Protein AF-A0AAF3FMB4-F1 (afdb_monomer_lite)

Organism: NCBI:txid2138241

pLDDT: mean 88.63, std 11.33, range [42.06, 97.12]

Foldseek 3Di:
DDKDKDFDFFPDADPVVRDTDTDIDIDDDDDDPVPDDDCVVPVNDPDDDDDPVVDDDDDDDDPPDPDDDDDDPDDD

Sequence (76 aa):
MAVTLQLLYIIDLDASSQVLRAYMVMDLVWQDPRLVWEPEEFDGRSAIVVQCDSLWIPDDFVINAIAIDQVAPERF

InterPro domains:
  IPR006202 Neurotransmitter-gated ion-channel ligand-binding domain [PF02931] (3-66)
  IPR036734 Neurotransmitter-gated ion-channel ligand-binding domain superfamily [G3DSA:2.70.170.10] (1-75)
  IPR036734 Neurotransmitter-gated ion-channel ligand-binding domain superfamily [SSF63712] (3-70)

Radius of gyration: 17.84 Å; chains: 1; bounding box: 34×25×52 Å

Structure (mmCIF, N/CA/C/O backbone):
data_AF-A0AAF3FMB4-F1
#
_entry.id   AF-A0AAF3FMB4-F1
#
loop_
_atom_site.group_PDB
_atom_site.id
_atom_site.type_symbol
_atom_site.label_atom_id
_atom_site.label_alt_id
_atom_site.label_comp_id
_atom_site.label_asym_id
_atom_site.label_entity_id
_atom_site.label_seq_id
_atom_site.pdbx_PDB_ins_code
_atom_site.Cartn_x
_atom_site.Cartn_y
_atom_site.Cartn_z
_atom_site.occupancy
_atom_site.B_iso_or_equiv
_atom_site.auth_seq_id
_atom_site.auth_comp_id
_atom_site.auth_asym_id
_atom_site.auth_atom_id
_atom_site.pdbx_PDB_model_num
ATOM 1 N N . MET A 1 1 ? -3.169 9.937 6.985 1.00 88.50 1 MET A N 1
ATOM 2 C CA . MET A 1 1 ? -2.778 8.986 5.927 1.00 88.50 1 MET A CA 1
ATOM 3 C C . MET A 1 1 ? -1.278 9.077 5.753 1.00 88.50 1 MET A C 1
ATOM 5 O O . MET A 1 1 ? -0.767 10.190 5.716 1.00 88.50 1 MET A O 1
ATOM 9 N N . ALA A 1 2 ? -0.597 7.942 5.685 1.00 92.12 2 ALA A N 1
ATOM 10 C CA . ALA A 1 2 ? 0.821 7.856 5.377 1.00 92.12 2 ALA A CA 1
ATOM 11 C C . ALA A 1 2 ? 1.028 6.780 4.309 1.00 92.12 2 ALA A C 1
ATOM 13 O O . ALA A 1 2 ? 0.366 5.743 4.345 1.00 92.12 2 ALA A O 1
ATOM 14 N N . VAL A 1 3 ? 1.927 7.055 3.367 1.00 92.12 3 VAL A N 1
ATOM 15 C CA . VAL A 1 3 ? 2.340 6.124 2.315 1.00 92.12 3 VAL A CA 1
ATOM 16 C C . VAL A 1 3 ? 3.849 6.000 2.400 1.00 92.12 3 VAL A C 1
ATOM 18 O O . VAL A 1 3 ? 4.547 7.017 2.400 1.00 92.12 3 VAL A O 1
ATOM 21 N N . THR A 1 4 ? 4.343 4.771 2.467 1.00 93.31 4 THR A N 1
ATOM 22 C CA . THR A 1 4 ? 5.775 4.478 2.440 1.00 93.31 4 THR A CA 1
ATOM 23 C C . THR A 1 4 ? 6.082 3.660 1.201 1.00 93.31 4 THR A C 1
ATOM 25 O O . THR A 1 4 ? 5.407 2.673 0.928 1.00 93.31 4 THR A O 1
ATOM 28 N N . LEU A 1 5 ? 7.110 4.068 0.459 1.00 91.62 5 LEU A N 1
ATOM 29 C CA . LEU A 1 5 ? 7.656 3.297 -0.651 1.00 91.62 5 LEU A CA 1
ATOM 30 C C . LEU A 1 5 ? 9.053 2.825 -0.287 1.00 91.62 5 LEU A C 1
ATOM 32 O O . LEU A 1 5 ? 9.927 3.631 0.035 1.00 91.62 5 LEU A O 1
ATOM 36 N N . GLN A 1 6 ? 9.256 1.517 -0.358 1.00 93.69 6 GLN A N 1
ATOM 37 C CA . GLN A 1 6 ? 10.536 0.881 -0.098 1.00 93.69 6 GLN A CA 1
ATOM 38 C C . GLN A 1 6 ? 11.052 0.266 -1.393 1.00 93.69 6 GLN A C 1
ATOM 40 O O . GLN A 1 6 ? 10.474 -0.685 -1.915 1.00 93.69 6 GLN A O 1
ATOM 45 N N . LEU A 1 7 ? 12.147 0.816 -1.916 1.00 93.62 7 LEU A N 1
ATOM 46 C CA . LEU A 1 7 ? 12.880 0.208 -3.018 1.00 93.62 7 LEU A CA 1
ATOM 47 C C . LEU A 1 7 ? 13.745 -0.924 -2.467 1.00 93.62 7 LEU A C 1
ATOM 49 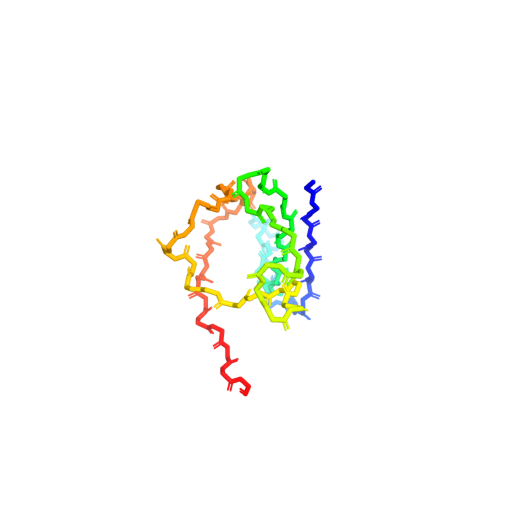O O . LEU A 1 7 ? 14.673 -0.671 -1.702 1.00 93.62 7 LEU A O 1
ATOM 53 N N . LEU A 1 8 ? 13.452 -2.156 -2.874 1.00 94.25 8 LEU A N 1
ATOM 54 C CA . LEU A 1 8 ? 14.210 -3.329 -2.447 1.00 94.25 8 LEU A CA 1
ATOM 55 C C . LEU A 1 8 ? 15.307 -3.663 -3.456 1.00 94.25 8 LEU A C 1
ATOM 57 O O . LEU A 1 8 ? 16.469 -3.804 -3.080 1.00 94.25 8 LEU A O 1
ATOM 61 N N . TYR A 1 9 ? 14.953 -3.730 -4.743 1.00 94.56 9 TYR A N 1
ATOM 62 C CA . TYR A 1 9 ? 15.889 -4.089 -5.809 1.00 94.56 9 TYR A CA 1
ATOM 63 C C . TYR A 1 9 ? 15.647 -3.273 -7.073 1.00 94.56 9 TYR A C 1
ATOM 65 O O . TYR A 1 9 ? 14.508 -3.096 -7.501 1.00 94.56 9 TYR A O 1
ATOM 73 N N . ILE A 1 10 ? 16.732 -2.849 -7.717 1.00 95.62 10 ILE A N 1
ATOM 74 C CA . ILE A 1 10 ? 16.708 -2.406 -9.111 1.00 95.62 10 ILE A CA 1
ATOM 75 C C . ILE A 1 10 ? 16.996 -3.635 -9.967 1.00 95.62 10 ILE A C 1
ATOM 77 O O . ILE A 1 10 ? 18.029 -4.277 -9.793 1.00 95.62 10 ILE A O 1
ATOM 81 N N . ILE A 1 11 ? 16.065 -3.973 -10.855 1.00 94.62 11 ILE A N 1
ATOM 82 C CA . ILE A 1 11 ? 16.176 -5.135 -11.739 1.00 94.62 11 ILE A CA 1
ATOM 83 C C . ILE A 1 11 ? 16.922 -4.733 -13.010 1.00 94.62 11 ILE A C 1
ATOM 85 O O . ILE A 1 11 ? 17.864 -5.414 -13.402 1.00 94.62 11 ILE A O 1
ATOM 89 N N . ASP A 1 12 ? 16.499 -3.637 -13.646 1.00 95.38 12 ASP A N 1
ATOM 90 C CA . ASP A 1 12 ? 17.107 -3.130 -14.878 1.00 95.38 12 ASP A CA 1
ATOM 91 C C . ASP A 1 12 ? 16.758 -1.652 -15.116 1.00 95.38 12 ASP A C 1
ATOM 93 O O . ASP A 1 12 ? 15.752 -1.153 -14.603 1.00 95.38 12 ASP A O 1
ATOM 97 N N . LEU A 1 13 ? 17.575 -0.969 -15.918 1.00 96.38 13 LEU A N 1
ATOM 98 C CA . LEU A 1 13 ? 17.338 0.387 -16.401 1.00 96.38 13 LEU A CA 1
ATOM 99 C C . LEU A 1 13 ? 17.642 0.463 -17.900 1.00 96.38 13 LEU A C 1
ATOM 101 O O . LEU A 1 13 ? 18.804 0.524 -18.308 1.00 96.38 13 LEU A O 1
ATOM 105 N N . ASP A 1 14 ? 16.597 0.578 -18.715 1.00 95.94 14 ASP A N 1
ATOM 106 C CA . ASP A 1 14 ? 16.754 0.953 -20.115 1.00 95.94 14 ASP A CA 1
ATOM 107 C C . ASP A 1 14 ? 16.829 2.479 -20.219 1.00 95.94 14 ASP A C 1
ATOM 109 O O . ASP A 1 14 ? 15.822 3.189 -20.216 1.00 95.94 14 ASP A O 1
ATOM 113 N N . ALA A 1 15 ? 18.052 2.998 -20.309 1.00 94.81 15 ALA A N 1
ATOM 114 C CA . ALA A 1 15 ? 18.306 4.431 -20.419 1.00 94.81 15 ALA A CA 1
ATOM 115 C C . ALA A 1 15 ? 17.790 5.043 -21.734 1.00 94.81 15 ALA A C 1
ATOM 117 O O . ALA A 1 15 ? 17.507 6.240 -21.772 1.00 94.81 15 ALA A O 1
ATOM 118 N N . SER A 1 16 ? 17.665 4.247 -22.803 1.00 96.69 16 SER A N 1
ATOM 119 C CA . SER A 1 16 ? 17.218 4.745 -24.110 1.00 96.69 16 SER A CA 1
ATOM 120 C C . SER A 1 16 ? 15.711 4.984 -24.118 1.00 96.69 16 SER A C 1
ATOM 122 O O . SER A 1 16 ? 15.256 5.991 -24.659 1.00 96.69 16 SER A O 1
ATOM 124 N N . SER A 1 17 ? 14.945 4.087 -23.489 1.00 95.75 17 SER A N 1
ATOM 125 C CA . SER A 1 17 ? 13.495 4.243 -23.306 1.00 95.75 17 SER A CA 1
ATOM 126 C C . SER A 1 17 ? 13.103 4.937 -21.995 1.00 95.75 17 SER A C 1
ATOM 128 O O . SER A 1 17 ? 11.936 5.273 -21.816 1.00 95.75 17 SER A O 1
ATOM 130 N N . GLN A 1 18 ? 14.070 5.208 -21.112 1.00 95.50 18 GLN A N 1
ATOM 131 C CA . GLN A 1 18 ? 13.883 5.805 -19.783 1.00 95.50 18 GLN A CA 1
ATOM 132 C C . GLN A 1 18 ? 12.992 4.960 -18.861 1.00 95.50 18 GLN A C 1
ATOM 134 O O . GLN A 1 18 ? 12.190 5.488 -18.089 1.00 95.50 18 GLN A O 1
ATOM 139 N N . VAL A 1 19 ? 13.148 3.636 -18.924 1.00 95.44 19 VAL A N 1
ATOM 140 C CA . VAL A 1 19 ? 12.336 2.685 -18.158 1.00 95.44 19 VAL A CA 1
ATOM 141 C C . VAL A 1 19 ? 13.167 2.017 -17.071 1.00 95.44 19 VAL A C 1
ATOM 143 O O . VAL A 1 19 ? 14.106 1.278 -17.357 1.00 95.44 19 VAL A O 1
ATOM 146 N N . LEU A 1 20 ? 12.783 2.249 -15.814 1.00 94.81 20 LEU A N 1
ATOM 147 C CA . LEU A 1 20 ? 13.311 1.547 -14.645 1.00 94.81 20 LEU A CA 1
ATOM 148 C C . LEU A 1 20 ? 12.386 0.380 -14.291 1.00 94.81 20 LEU A C 1
ATOM 150 O O . LEU A 1 20 ? 11.196 0.581 -14.050 1.00 94.81 20 LEU A O 1
ATOM 154 N N . ARG A 1 21 ? 12.946 -0.825 -14.184 1.00 94.62 21 ARG A N 1
ATOM 155 C CA . ARG A 1 21 ? 12.269 -1.981 -13.595 1.00 94.62 21 ARG A CA 1
ATOM 156 C C . ARG A 1 21 ? 12.841 -2.228 -12.204 1.00 94.62 21 ARG A C 1
ATOM 158 O O . ARG A 1 21 ? 14.049 -2.394 -12.045 1.00 94.62 21 ARG A O 1
ATOM 165 N N . ALA A 1 22 ? 11.977 -2.266 -11.198 1.00 93.69 22 ALA A N 1
ATOM 166 C CA . ALA A 1 22 ? 12.373 -2.411 -9.804 1.00 93.69 22 ALA A CA 1
ATOM 167 C C . ALA A 1 22 ? 11.351 -3.231 -9.013 1.00 93.69 22 ALA A C 1
ATOM 169 O O . ALA A 1 22 ? 10.172 -3.258 -9.356 1.00 93.69 22 ALA A O 1
ATOM 170 N N . TYR A 1 23 ? 11.817 -3.864 -7.938 1.00 93.06 23 TYR A N 1
ATOM 171 C CA . TYR A 1 23 ? 10.967 -4.476 -6.926 1.00 93.06 23 TYR A CA 1
ATOM 172 C C . TYR A 1 23 ? 10.796 -3.496 -5.766 1.00 93.06 23 TYR A C 1
ATOM 174 O O . TYR A 1 23 ? 11.781 -3.067 -5.151 1.00 93.06 23 TYR A O 1
ATOM 182 N N . MET A 1 24 ? 9.550 -3.116 -5.497 1.00 91.19 24 MET A N 1
ATOM 183 C CA . MET A 1 24 ? 9.195 -2.132 -4.480 1.00 91.19 24 MET A CA 1
ATOM 184 C C . MET A 1 24 ? 8.042 -2.649 -3.628 1.00 91.19 24 MET A C 1
ATOM 186 O O . MET A 1 24 ? 7.154 -3.327 -4.140 1.00 91.19 24 MET A O 1
ATOM 190 N N . VAL A 1 25 ? 8.043 -2.282 -2.351 1.00 90.88 25 VAL A N 1
ATOM 191 C CA . VAL A 1 25 ? 6.920 -2.507 -1.433 1.00 90.88 25 VAL A CA 1
ATOM 192 C C . VAL A 1 25 ? 6.278 -1.163 -1.114 1.00 90.88 25 VAL A C 1
ATOM 194 O O . VAL A 1 25 ? 6.981 -0.172 -0.892 1.00 90.88 25 VAL A O 1
ATOM 197 N N . MET A 1 26 ? 4.946 -1.133 -1.123 1.00 88.88 26 MET A N 1
ATOM 198 C CA . MET A 1 26 ? 4.155 0.027 -0.731 1.00 88.88 26 MET A CA 1
ATOM 199 C C . MET A 1 26 ? 3.378 -0.299 0.541 1.00 88.88 26 MET A C 1
ATOM 201 O O . MET A 1 26 ? 2.561 -1.215 0.545 1.00 88.88 26 MET A O 1
ATOM 205 N N . ASP A 1 27 ? 3.612 0.482 1.593 1.00 90.44 27 ASP A N 1
ATOM 206 C CA . ASP A 1 27 ? 2.837 0.406 2.828 1.00 90.44 27 ASP A CA 1
ATOM 207 C C . ASP A 1 27 ? 1.876 1.591 2.906 1.00 90.44 27 ASP A C 1
ATOM 209 O O . ASP A 1 27 ? 2.293 2.755 2.838 1.00 90.44 27 ASP A O 1
ATOM 213 N N . LEU A 1 28 ? 0.591 1.295 3.095 1.00 90.25 28 LEU A N 1
ATOM 214 C CA . LEU A 1 28 ? -0.476 2.281 3.216 1.00 90.25 28 LEU A CA 1
ATOM 215 C C . LEU A 1 28 ? -1.055 2.258 4.631 1.00 90.25 28 LEU A C 1
ATOM 217 O O . LEU A 1 28 ? -1.559 1.239 5.095 1.00 90.25 28 LEU A O 1
ATOM 221 N N . VAL A 1 29 ? -1.024 3.407 5.308 1.00 92.00 29 VAL A N 1
ATOM 222 C CA . VAL A 1 29 ? -1.623 3.586 6.635 1.00 92.00 29 VAL A CA 1
ATOM 223 C C . VAL A 1 29 ? -2.688 4.672 6.570 1.00 92.00 29 VAL A C 1
ATOM 225 O O . VAL A 1 29 ? -2.409 5.846 6.295 1.00 92.00 29 VAL A O 1
ATOM 228 N N . TRP A 1 30 ? -3.925 4.296 6.873 1.00 92.56 30 TRP A N 1
ATOM 229 C CA . TRP A 1 30 ? -5.068 5.199 6.930 1.00 92.56 30 TRP A CA 1
ATOM 230 C C . TRP A 1 30 ? -5.809 5.055 8.261 1.00 92.56 30 TRP A C 1
ATOM 232 O O . TRP A 1 30 ? -5.589 4.114 9.018 1.00 92.56 30 TRP A O 1
ATOM 242 N N . GLN A 1 31 ? -6.649 6.039 8.570 1.00 92.50 31 GLN A N 1
ATOM 243 C CA . GLN A 1 31 ? -7.545 6.004 9.723 1.00 92.50 31 GLN A CA 1
ATOM 244 C C . GLN A 1 31 ? -8.977 6.081 9.205 1.00 92.50 31 GLN A C 1
ATOM 246 O O . GLN A 1 31 ? -9.297 6.988 8.436 1.00 92.50 31 GLN A O 1
ATOM 251 N N . ASP A 1 32 ? -9.821 5.143 9.628 1.00 93.25 32 ASP A N 1
ATOM 252 C CA . ASP A 1 32 ? -11.258 5.162 9.365 1.00 93.25 32 ASP A CA 1
ATOM 253 C C . ASP A 1 32 ? -11.995 5.477 10.678 1.00 93.25 32 ASP A C 1
ATOM 255 O O . ASP A 1 32 ? -11.945 4.667 11.606 1.00 93.25 32 ASP A O 1
ATOM 259 N N . PRO A 1 33 ? -12.691 6.625 10.784 1.00 92.50 33 PRO A N 1
ATOM 260 C CA . PRO A 1 33 ? -13.434 6.996 11.989 1.00 92.50 33 PRO A CA 1
ATOM 261 C C . PRO A 1 33 ? -14.530 6.001 12.393 1.00 92.50 33 PRO A C 1
ATOM 263 O O . PRO A 1 33 ? -14.998 6.040 13.526 1.00 92.50 33 PRO A O 1
ATOM 266 N N . ARG A 1 34 ? -14.965 5.127 11.478 1.00 93.06 34 ARG A N 1
ATOM 267 C CA . ARG A 1 34 ? -15.978 4.092 11.738 1.00 93.06 34 ARG A CA 1
ATOM 268 C C . ARG A 1 34 ? -15.380 2.820 12.336 1.00 93.06 34 ARG A C 1
ATOM 270 O O . ARG A 1 34 ? -16.133 1.967 12.788 1.00 93.06 34 ARG A O 1
ATOM 277 N N . LEU A 1 35 ? -14.054 2.679 12.316 1.00 93.25 35 LEU A N 1
ATOM 278 C CA . LEU A 1 35 ? -13.319 1.531 12.855 1.00 93.25 35 LEU A CA 1
ATOM 279 C C . LEU A 1 35 ? -12.704 1.856 14.223 1.00 93.25 35 LEU A C 1
ATOM 281 O O . LEU A 1 35 ? -11.604 1.414 14.536 1.00 93.25 35 LEU A O 1
ATOM 285 N N . VAL A 1 36 ? -13.404 2.659 15.023 1.00 93.56 36 VAL A N 1
ATOM 286 C CA . VAL A 1 36 ? -12.995 3.043 16.377 1.00 93.56 36 VAL A CA 1
ATOM 287 C C . VAL A 1 36 ? -13.929 2.368 17.374 1.00 93.56 36 VAL A C 1
ATOM 289 O O . VAL A 1 36 ? -15.143 2.353 17.171 1.00 93.56 36 VAL A O 1
ATOM 292 N N . TRP A 1 37 ? -13.365 1.810 18.441 1.00 95.50 37 TRP A N 1
ATOM 293 C CA . TRP A 1 37 ? -14.106 1.191 19.538 1.00 95.50 37 TRP A CA 1
ATOM 294 C C . TRP A 1 37 ? -13.352 1.372 20.859 1.00 95.50 37 TRP A C 1
ATOM 296 O O . TRP A 1 37 ? -12.137 1.583 20.852 1.00 95.50 37 TRP A O 1
ATOM 306 N N . GLU A 1 38 ? -14.068 1.270 21.980 1.00 96.81 38 GLU A N 1
ATOM 307 C CA . GLU A 1 38 ? -13.468 1.239 23.318 1.00 96.81 38 GLU A CA 1
ATOM 308 C C . GLU A 1 38 ? -12.973 -0.189 23.613 1.00 96.81 38 GLU A C 1
ATOM 310 O O . GLU A 1 38 ? -13.782 -1.125 23.610 1.00 96.81 38 GLU A O 1
ATOM 315 N N . PRO A 1 39 ? -11.664 -0.420 23.834 1.00 96.69 39 PRO A N 1
ATOM 316 C CA . PRO A 1 39 ? -11.125 -1.763 24.050 1.00 96.69 39 PRO A CA 1
ATOM 317 C C . PRO A 1 39 ? -11.787 -2.515 25.211 1.00 96.69 39 PRO A C 1
ATOM 319 O O . PRO A 1 39 ? -11.913 -3.738 25.158 1.00 96.69 39 PRO A O 1
ATOM 322 N N . GLU A 1 40 ? -12.230 -1.805 26.249 1.00 97.12 40 GLU A N 1
ATOM 323 C CA . GLU A 1 40 ? -12.890 -2.355 27.436 1.00 97.12 40 GLU A CA 1
ATOM 324 C C .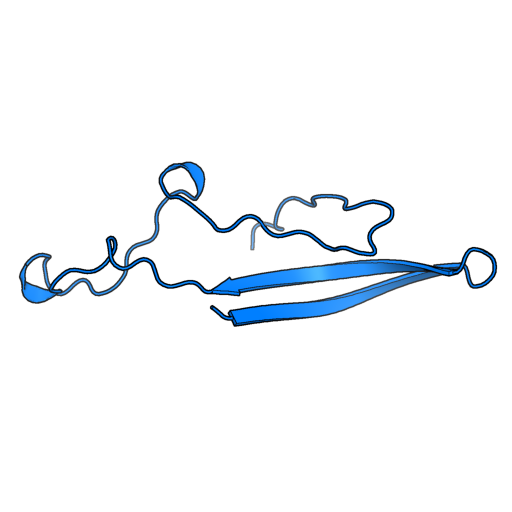 GLU A 1 40 ? -14.207 -3.072 27.106 1.00 97.12 40 GLU A C 1
ATOM 326 O O . GLU A 1 40 ? -14.583 -4.005 27.815 1.00 97.12 40 GLU A O 1
ATOM 331 N N . GLU A 1 41 ? -14.880 -2.695 26.016 1.00 96.88 41 GLU A N 1
ATOM 332 C CA . GLU A 1 41 ? -16.100 -3.362 25.543 1.00 96.88 41 GLU A CA 1
ATOM 333 C C . GLU A 1 41 ? -15.807 -4.694 24.821 1.00 96.88 41 GLU A C 1
ATOM 335 O O . GLU A 1 41 ? -16.714 -5.500 24.608 1.00 96.88 41 GLU A O 1
ATOM 340 N N . PHE A 1 42 ? -14.540 -4.955 24.474 1.00 94.75 42 PHE A N 1
ATOM 341 C CA . PHE A 1 42 ? -14.103 -6.088 23.650 1.00 94.75 42 PHE A CA 1
ATOM 342 C C . PHE A 1 42 ? -12.901 -6.830 24.260 1.00 94.75 42 PHE A C 1
ATOM 344 O O . PHE A 1 42 ? -11.897 -7.067 23.584 1.00 94.75 42 PHE A O 1
ATOM 351 N N . ASP A 1 43 ? -12.983 -7.207 25.540 1.00 95.38 43 ASP A N 1
ATOM 352 C CA . ASP A 1 43 ? -11.937 -7.946 26.277 1.00 95.38 43 ASP A CA 1
ATOM 353 C C . ASP A 1 43 ? -10.548 -7.266 26.258 1.00 95.38 43 ASP A C 1
ATOM 355 O O . ASP A 1 43 ? -9.509 -7.930 26.264 1.00 95.38 43 ASP A O 1
ATOM 359 N N . GLY A 1 44 ? -10.505 -5.933 26.192 1.00 95.25 44 GLY A N 1
ATOM 360 C CA . GLY A 1 44 ? -9.264 -5.157 26.131 1.00 95.25 44 GLY A CA 1
ATOM 361 C C . GLY A 1 44 ? -8.552 -5.203 24.774 1.00 95.25 44 GLY A C 1
ATOM 362 O O . GLY A 1 44 ? -7.373 -4.852 24.689 1.00 95.25 44 GLY A O 1
ATOM 3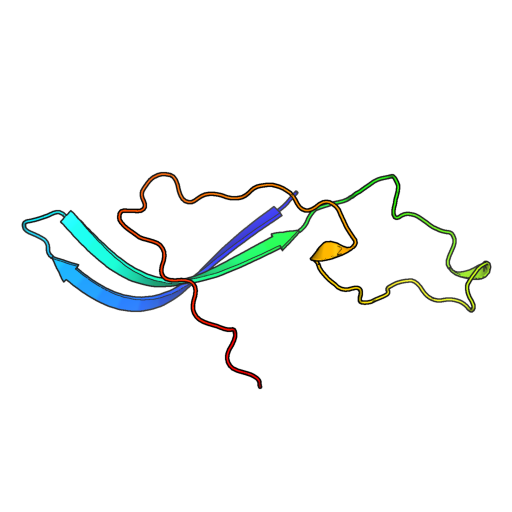63 N N . ARG A 1 45 ? -9.216 -5.648 23.699 1.00 95.00 45 ARG A N 1
ATOM 364 C CA . ARG A 1 45 ? -8.605 -5.727 22.362 1.00 95.00 45 ARG A CA 1
ATOM 365 C C . ARG A 1 45 ? -8.535 -4.347 21.723 1.00 95.00 45 ARG A C 1
ATOM 367 O O . ARG A 1 45 ? -9.563 -3.746 21.449 1.00 95.00 45 ARG A O 1
ATOM 374 N N . SER A 1 46 ? -7.328 -3.882 21.414 1.00 94.38 46 SER A N 1
ATOM 375 C CA . SER A 1 46 ? -7.083 -2.601 20.732 1.00 94.38 46 SER A CA 1
ATOM 376 C C . SER A 1 46 ? -6.780 -2.734 19.236 1.00 94.38 46 SER A C 1
ATOM 378 O O . SER A 1 46 ? -6.705 -1.732 18.532 1.00 94.38 46 SER A O 1
ATOM 380 N N . ALA A 1 47 ? -6.599 -3.960 18.736 1.00 94.25 47 ALA A N 1
ATOM 381 C CA . ALA A 1 47 ? -6.344 -4.233 17.326 1.00 94.25 47 ALA A CA 1
ATOM 382 C C . ALA A 1 47 ? -6.890 -5.607 16.921 1.00 94.25 47 ALA A C 1
ATOM 384 O O . ALA A 1 47 ? -6.909 -6.546 17.720 1.00 94.25 47 ALA A O 1
ATOM 385 N N . ILE A 1 48 ? -7.292 -5.723 15.657 1.00 93.75 48 ILE A N 1
ATOM 386 C CA . ILE A 1 48 ? -7.720 -6.972 15.022 1.00 93.75 48 ILE A CA 1
ATOM 387 C C . ILE A 1 48 ? -7.154 -7.049 13.603 1.00 93.75 48 ILE A C 1
ATOM 389 O O . ILE A 1 48 ? -6.875 -6.025 12.982 1.00 93.75 48 ILE A O 1
ATOM 393 N N . VAL A 1 49 ? -7.011 -8.269 13.085 1.00 93.19 49 VAL A N 1
ATOM 394 C CA . VAL A 1 49 ? -6.673 -8.520 11.679 1.00 93.19 49 VAL A CA 1
ATOM 395 C C . VAL A 1 49 ? -7.926 -9.013 10.975 1.00 93.19 49 VAL A C 1
ATOM 397 O O . VAL A 1 49 ? -8.579 -9.946 11.442 1.00 93.19 49 VAL A O 1
ATOM 400 N N . VAL A 1 50 ? -8.253 -8.392 9.849 1.00 92.38 50 VAL A N 1
ATOM 401 C CA . VAL A 1 50 ? -9.393 -8.760 9.007 1.00 92.38 50 VAL A CA 1
ATOM 402 C C . VAL A 1 50 ? -8.932 -8.943 7.566 1.00 92.38 50 VAL A C 1
ATOM 404 O O . VAL A 1 50 ? -7.829 -8.539 7.202 1.00 92.38 50 VAL A O 1
ATOM 407 N N . GLN A 1 51 ? -9.750 -9.605 6.751 1.00 92.31 51 GLN A N 1
ATOM 408 C CA . GLN A 1 51 ? -9.487 -9.715 5.318 1.00 92.31 51 GLN A CA 1
ATOM 409 C C . GLN A 1 51 ? -9.658 -8.344 4.650 1.00 92.31 51 GLN A C 1
ATOM 411 O O . GLN A 1 51 ? -10.558 -7.593 5.012 1.00 92.31 51 GLN A O 1
ATOM 416 N N . CYS A 1 52 ? -8.802 -8.006 3.684 1.00 86.00 52 CYS A N 1
ATOM 417 C CA . CYS A 1 52 ? -8.840 -6.688 3.039 1.00 86.00 52 CYS A CA 1
ATOM 418 C C . CYS A 1 52 ? -10.147 -6.426 2.275 1.00 86.00 52 CYS A C 1
ATOM 420 O O . CYS A 1 52 ? -10.546 -5.278 2.137 1.00 86.00 52 CYS A O 1
ATOM 422 N N . ASP A 1 53 ? -10.821 -7.475 1.801 1.00 89.06 53 ASP A N 1
ATOM 423 C CA . ASP A 1 53 ? -12.092 -7.392 1.073 1.00 89.06 53 ASP A CA 1
ATOM 424 C C . ASP A 1 53 ? -13.300 -7.055 1.965 1.00 89.06 53 ASP A C 1
ATOM 426 O O . ASP A 1 53 ? -14.363 -6.700 1.454 1.00 89.06 53 ASP A O 1
ATOM 430 N N . SER A 1 54 ? -13.154 -7.134 3.291 1.00 91.69 54 SER A N 1
ATOM 431 C CA . SER A 1 54 ? -14.223 -6.808 4.238 1.00 91.69 54 SER A CA 1
ATOM 432 C C . SER A 1 54 ? -14.277 -5.326 4.610 1.00 91.69 54 SER A C 1
ATOM 434 O O . SER A 1 54 ? -15.254 -4.883 5.220 1.00 91.69 54 SER A O 1
ATOM 436 N N . LEU A 1 55 ? -13.249 -4.554 4.245 1.00 91.62 55 LEU A N 1
ATOM 437 C CA . LEU A 1 55 ? -13.126 -3.136 4.553 1.00 91.62 55 LEU A CA 1
ATOM 438 C C . LEU A 1 55 ? -12.962 -2.311 3.281 1.00 91.62 55 LEU A C 1
ATOM 440 O O . LEU A 1 55 ? -12.435 -2.762 2.269 1.00 91.62 55 LEU A O 1
ATOM 444 N N . TRP A 1 56 ? -13.379 -1.050 3.361 1.00 91.12 56 TRP A N 1
ATOM 445 C CA . TRP A 1 56 ? -12.943 -0.073 2.376 1.00 91.12 56 TRP A CA 1
ATOM 446 C C . TRP A 1 56 ? -11.458 0.229 2.601 1.00 91.12 56 TRP A C 1
ATOM 448 O O . TRP A 1 56 ? -11.049 0.554 3.720 1.00 91.12 56 TRP A O 1
ATOM 458 N N . ILE A 1 57 ? -10.680 0.140 1.529 1.00 90.00 57 ILE A N 1
ATOM 459 C CA . ILE A 1 57 ? -9.281 0.553 1.474 1.00 90.00 57 ILE A CA 1
ATOM 460 C C . ILE A 1 57 ? -9.163 1.752 0.519 1.00 90.00 57 ILE A C 1
ATOM 462 O O . ILE A 1 57 ? -9.958 1.846 -0.419 1.00 90.00 57 ILE A O 1
ATOM 466 N N . PRO A 1 58 ? -8.227 2.689 0.743 1.00 89.38 58 PRO A N 1
ATOM 467 C CA . PRO A 1 58 ? -7.998 3.778 -0.199 1.00 89.38 58 PRO A CA 1
ATOM 468 C C . PRO A 1 58 ? -7.503 3.229 -1.539 1.00 89.38 58 PRO A C 1
ATOM 470 O O . PRO A 1 58 ? -6.642 2.353 -1.551 1.00 89.38 58 PRO A O 1
ATOM 473 N N . ASP A 1 59 ? -7.993 3.787 -2.646 1.00 84.62 59 ASP A N 1
ATOM 474 C CA . ASP A 1 59 ? -7.437 3.495 -3.967 1.00 84.62 59 ASP A CA 1
ATOM 475 C C . ASP A 1 59 ? -6.036 4.115 -4.085 1.00 84.62 59 ASP A C 1
ATOM 477 O O . ASP A 1 59 ? -5.864 5.331 -3.935 1.00 84.62 59 ASP A O 1
ATOM 481 N N . ASP A 1 60 ? -5.032 3.294 -4.372 1.00 78.69 60 ASP A N 1
ATOM 482 C CA . ASP A 1 60 ? -3.648 3.697 -4.580 1.00 78.69 60 ASP A CA 1
ATOM 483 C C . ASP A 1 60 ? -3.200 3.441 -6.027 1.00 78.69 60 ASP A C 1
ATOM 485 O O . ASP A 1 60 ? -3.588 2.478 -6.686 1.00 78.69 60 ASP A O 1
ATOM 489 N N . PHE A 1 61 ? -2.392 4.353 -6.573 1.00 78.31 61 PHE A N 1
ATOM 490 C CA . PHE A 1 61 ? -1.855 4.207 -7.924 1.00 78.31 61 PHE A CA 1
ATOM 491 C C . PHE A 1 61 ? -0.476 4.845 -8.059 1.00 78.31 61 PHE A C 1
ATOM 493 O O . PHE A 1 61 ? -0.196 5.926 -7.537 1.00 78.31 61 PHE A O 1
ATOM 500 N N . VAL A 1 62 ? 0.390 4.184 -8.829 1.00 81.69 62 VAL A N 1
ATOM 501 C CA . VAL A 1 62 ? 1.677 4.740 -9.250 1.00 81.69 62 VAL A CA 1
ATOM 502 C C . VAL A 1 62 ? 1.466 5.482 -10.566 1.00 81.69 62 VAL A C 1
ATOM 504 O O . VAL A 1 62 ? 1.231 4.873 -11.604 1.00 81.69 62 VAL A O 1
ATOM 507 N N . ILE A 1 63 ? 1.554 6.813 -10.527 1.00 83.44 63 ILE A N 1
ATOM 508 C CA . ILE A 1 63 ? 1.252 7.687 -11.677 1.00 83.44 63 ILE A CA 1
ATOM 509 C C . ILE A 1 63 ? 2.193 7.441 -12.861 1.00 83.44 63 ILE A C 1
ATOM 511 O O . ILE A 1 63 ? 1.775 7.530 -14.010 1.00 83.44 63 ILE A O 1
ATOM 515 N N . ASN A 1 64 ? 3.463 7.137 -12.587 1.00 87.06 64 ASN A N 1
ATOM 516 C CA . ASN A 1 64 ? 4.485 6.946 -13.614 1.00 87.06 64 ASN A CA 1
ATOM 517 C C . ASN A 1 64 ? 4.867 5.469 -13.771 1.00 87.06 64 ASN A C 1
ATOM 519 O O . ASN A 1 64 ? 6.045 5.114 -13.759 1.00 87.06 64 ASN A O 1
ATOM 523 N N . ALA A 1 65 ? 3.860 4.600 -13.839 1.00 88.38 65 ALA A N 1
ATOM 524 C CA . ALA A 1 65 ? 4.050 3.180 -14.088 1.00 88.38 65 ALA A CA 1
ATOM 525 C C . ALA A 1 65 ? 3.731 2.840 -15.546 1.00 88.38 65 ALA A C 1
ATOM 527 O O . ALA A 1 65 ? 2.690 3.219 -16.075 1.00 88.38 65 ALA A O 1
ATOM 528 N N . ILE A 1 66 ? 4.623 2.078 -16.177 1.00 87.94 66 ILE A N 1
ATOM 529 C CA . ILE A 1 66 ? 4.367 1.463 -17.488 1.00 87.94 66 ILE A CA 1
ATOM 530 C C . ILE A 1 66 ? 3.594 0.155 -17.309 1.00 87.94 66 ILE A C 1
ATOM 532 O O . ILE A 1 66 ? 2.667 -0.134 -18.059 1.00 87.94 66 ILE A O 1
ATOM 536 N N . ALA A 1 67 ? 3.967 -0.620 -16.294 1.00 86.50 67 ALA A N 1
ATOM 537 C CA . ALA A 1 67 ? 3.272 -1.817 -15.853 1.00 86.50 67 ALA A CA 1
ATOM 538 C C . ALA A 1 67 ? 3.560 -2.028 -14.362 1.00 86.50 67 ALA A C 1
ATOM 540 O O . ALA A 1 67 ? 4.649 -1.696 -13.889 1.00 86.50 67 ALA A O 1
ATOM 541 N N . ILE A 1 68 ? 2.583 -2.571 -13.638 1.00 83.44 68 ILE A N 1
ATOM 542 C CA . ILE A 1 68 ? 2.740 -3.012 -12.253 1.00 83.44 68 ILE A CA 1
ATOM 543 C C . ILE A 1 68 ? 2.431 -4.501 -12.242 1.00 83.44 68 ILE A C 1
ATOM 545 O O . ILE A 1 68 ? 1.274 -4.901 -12.373 1.00 83.44 68 ILE A O 1
ATOM 549 N N . ASP A 1 69 ? 3.473 -5.311 -12.098 1.00 83.94 69 ASP A N 1
ATOM 550 C CA . ASP A 1 69 ? 3.317 -6.745 -11.916 1.00 83.94 69 ASP A CA 1
ATOM 551 C C . ASP A 1 69 ? 3.020 -7.004 -10.436 1.00 83.94 69 ASP A C 1
ATOM 553 O O . ASP A 1 69 ? 3.873 -6.817 -9.568 1.00 83.94 69 ASP A O 1
ATOM 557 N N . GLN A 1 70 ? 1.783 -7.401 -10.140 1.00 71.25 70 GLN A N 1
ATOM 558 C CA . GLN A 1 70 ? 1.381 -7.822 -8.800 1.00 71.25 70 GLN A CA 1
ATOM 559 C C . GLN A 1 70 ? 2.025 -9.180 -8.509 1.00 71.25 70 GLN A C 1
ATOM 561 O O . GLN A 1 70 ? 1.596 -10.213 -9.029 1.00 71.25 70 G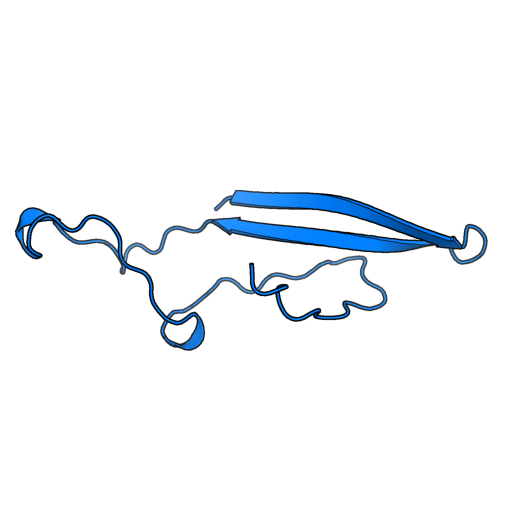LN A O 1
ATOM 566 N N . VAL A 1 71 ? 3.079 -9.182 -7.697 1.00 68.69 71 VAL A N 1
ATOM 567 C CA . VAL A 1 71 ? 3.697 -10.415 -7.204 1.00 68.69 71 VAL A CA 1
ATOM 568 C C . VAL A 1 71 ? 2.967 -10.817 -5.927 1.00 68.69 71 VAL A C 1
ATOM 570 O O . VAL A 1 71 ? 2.779 -9.990 -5.036 1.00 68.69 71 VAL A O 1
ATOM 573 N N . ALA A 1 72 ? 2.523 -12.074 -5.834 1.00 63.16 72 ALA A N 1
ATOM 574 C CA . ALA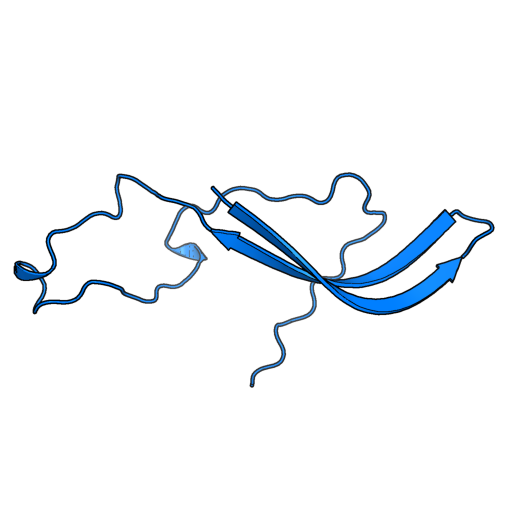 A 1 72 ? 1.950 -12.579 -4.590 1.00 63.16 72 ALA A CA 1
ATOM 575 C C . ALA A 1 72 ? 2.973 -12.380 -3.456 1.00 63.16 72 ALA A C 1
ATOM 577 O O . ALA A 1 72 ? 4.149 -12.681 -3.676 1.00 63.16 72 ALA A O 1
ATOM 578 N N . PRO A 1 73 ? 2.566 -11.890 -2.270 1.00 57.59 73 PRO A N 1
ATOM 579 C CA . PRO A 1 73 ? 3.499 -11.726 -1.167 1.00 57.59 73 PRO A CA 1
ATOM 580 C C . PRO A 1 73 ? 4.151 -13.080 -0.883 1.00 57.59 73 PRO A C 1
ATOM 582 O O . PRO A 1 73 ? 3.447 -14.076 -0.677 1.00 57.59 73 PRO A O 1
ATOM 585 N N . GLU A 1 74 ? 5.485 -13.137 -0.930 1.00 53.81 74 GLU A N 1
ATOM 586 C CA . GLU A 1 74 ? 6.205 -14.342 -0.534 1.00 53.81 74 GLU A CA 1
ATOM 587 C C . GLU A 1 74 ? 5.790 -14.671 0.900 1.00 53.81 74 GLU A C 1
ATOM 589 O O . GLU A 1 74 ? 5.885 -13.853 1.816 1.00 53.81 74 GLU A O 1
ATOM 594 N N . ARG A 1 75 ? 5.208 -15.858 1.060 1.00 42.06 75 ARG A N 1
ATOM 595 C CA . ARG A 1 75 ? 4.685 -16.349 2.327 1.00 42.06 75 ARG A CA 1
ATOM 596 C C . ARG A 1 75 ? 5.890 -16.654 3.217 1.00 42.06 75 ARG A C 1
ATOM 598 O O . ARG A 1 75 ? 6.481 -17.721 3.072 1.00 42.06 7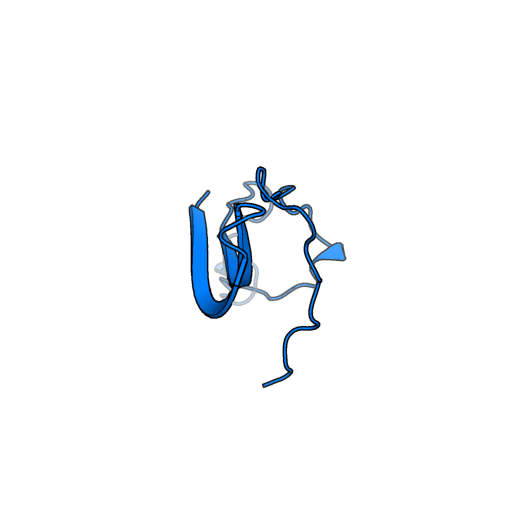5 ARG A O 1
ATOM 605 N N . PHE A 1 76 ? 6.284 -15.695 4.052 1.00 42.66 76 PHE A N 1
ATOM 606 C CA . PHE A 1 76 ? 7.223 -15.940 5.148 1.00 42.66 76 PHE A CA 1
ATOM 607 C C . PHE A 1 76 ? 6.629 -16.940 6.146 1.00 42.66 76 PHE A C 1
ATOM 609 O O . PHE A 1 76 ? 5.399 -16.876 6.396 1.00 42.66 76 PHE A O 1
#

Secondary structure (DSSP, 8-state):
-EEEEEEEEEEEEETTTTEEEEEEEEEEE---TTS---GGGGTT-------GGGS-------TT-S----PPPP--